Protein AF-A0A8S4DCR9-F1 (afdb_monomer_lite)

Sequence (111 aa):
MREVTTIDPKWLVEFAPAFFKFSDPTKLSKFKKNQRLEPLYNKYEEPNAWRISRVTTIDPKWLVEFAPAFFKFSDPTKLSKFKKNQRLEPLYNKYEEPNAWRISRVRRRRN

Structure (mmCIF, N/CA/C/O backbone):
data_AF-A0A8S4DCR9-F1
#
_entry.id   AF-A0A8S4DCR9-F1
#
loop_
_atom_site.group_PDB
_atom_site.id
_atom_site.type_symbol
_atom_site.label_atom_id
_atom_site.label_alt_id
_atom_site.label_comp_id
_atom_site.label_asym_id
_atom_site.label_entity_id
_atom_site.label_seq_id
_atom_site.pdbx_PDB_ins_code
_atom_site.Cartn_x
_atom_site.Cartn_y
_atom_site.Cartn_z
_atom_site.occupancy
_atom_site.B_iso_or_equiv
_atom_site.auth_seq_id
_atom_site.auth_comp_id
_atom_site.auth_asym_id
_atom_site.auth_atom_id
_atom_site.pdbx_PDB_model_num
ATOM 1 N N . MET A 1 1 ? -1.854 -21.298 -34.956 1.00 68.31 1 MET A N 1
ATOM 2 C CA . MET A 1 1 ? -0.435 -21.716 -34.982 1.00 68.31 1 MET A CA 1
ATOM 3 C C . MET A 1 1 ? -0.412 -23.206 -35.268 1.00 68.31 1 MET A C 1
ATOM 5 O O . MET A 1 1 ? -1.087 -23.921 -34.542 1.00 68.31 1 MET A O 1
ATOM 9 N N . ARG A 1 2 ? 0.228 -23.655 -36.353 1.00 80.75 2 ARG A N 1
ATOM 10 C CA . ARG A 1 2 ? 0.266 -25.084 -36.734 1.00 80.75 2 ARG A CA 1
ATOM 11 C C . ARG A 1 2 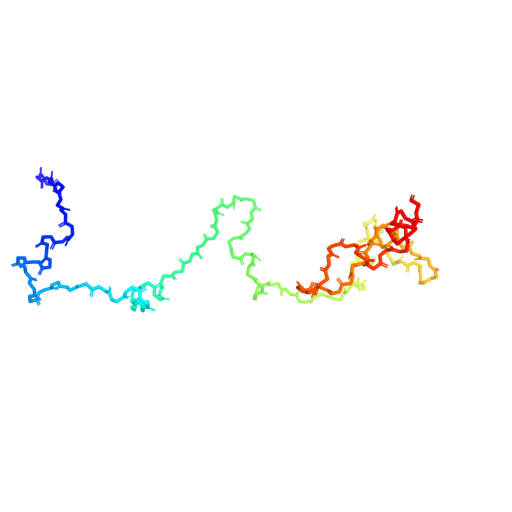? 1.647 -25.712 -36.532 1.00 80.75 2 ARG A C 1
ATOM 13 O O . ARG A 1 2 ? 1.718 -26.871 -36.160 1.00 80.75 2 ARG A O 1
ATOM 20 N N . GLU A 1 3 ? 2.711 -24.928 -36.666 1.00 86.81 3 GLU A N 1
ATOM 21 C CA . GLU A 1 3 ? 4.093 -25.341 -36.410 1.00 86.81 3 GLU A CA 1
ATOM 22 C C . GLU A 1 3 ? 4.698 -24.350 -35.413 1.00 86.81 3 GLU A C 1
ATOM 24 O O . GLU A 1 3 ? 4.784 -23.155 -35.698 1.00 86.81 3 GLU A O 1
ATOM 29 N N . VAL A 1 4 ? 5.017 -24.815 -34.204 1.00 90.62 4 VAL A N 1
ATOM 30 C CA . VAL A 1 4 ? 5.531 -23.978 -33.111 1.00 90.62 4 VAL A CA 1
ATOM 31 C C . VAL A 1 4 ? 6.847 -24.571 -32.637 1.00 90.62 4 VAL A C 1
ATOM 33 O O . VAL A 1 4 ? 6.885 -25.712 -32.185 1.00 90.62 4 VAL A O 1
ATOM 36 N N . THR A 1 5 ? 7.916 -23.788 -32.727 1.00 91.50 5 THR A N 1
ATOM 37 C CA . THR A 1 5 ? 9.245 -24.131 -32.217 1.00 91.50 5 THR A CA 1
ATOM 38 C C . THR A 1 5 ? 9.688 -23.083 -31.201 1.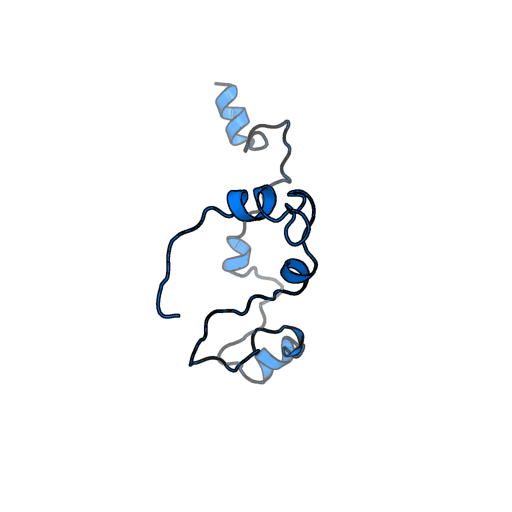00 91.50 5 THR A C 1
ATOM 40 O O . THR A 1 5 ? 9.317 -21.911 -31.280 1.00 91.50 5 THR A O 1
ATOM 43 N N . THR A 1 6 ? 10.456 -23.503 -30.198 1.00 92.12 6 THR A N 1
ATOM 44 C CA . THR A 1 6 ? 11.044 -22.587 -29.216 1.00 92.12 6 THR A CA 1
ATOM 45 C C . THR A 1 6 ? 12.211 -21.839 -29.849 1.00 92.12 6 THR A C 1
ATOM 47 O O . THR A 1 6 ? 13.104 -22.466 -30.415 1.00 92.12 6 THR A O 1
ATOM 50 N N . ILE A 1 7 ? 12.222 -20.515 -29.727 1.00 91.06 7 ILE A N 1
ATOM 51 C CA . ILE A 1 7 ? 13.278 -19.645 -30.254 1.00 91.06 7 ILE A CA 1
ATOM 52 C C . ILE A 1 7 ? 13.878 -18.857 -29.090 1.00 91.06 7 ILE A C 1
ATOM 54 O O . ILE A 1 7 ? 13.139 -18.364 -28.235 1.00 91.06 7 ILE A O 1
ATOM 58 N N . ASP A 1 8 ? 15.205 -18.717 -29.070 1.00 91.50 8 ASP A N 1
ATOM 59 C CA . ASP A 1 8 ? 15.883 -17.811 -28.142 1.00 91.50 8 ASP A CA 1
ATOM 60 C C . ASP A 1 8 ? 15.668 -16.350 -28.597 1.00 91.50 8 ASP A C 1
ATOM 62 O O . ASP A 1 8 ? 15.992 -16.014 -29.742 1.00 91.50 8 ASP A O 1
ATOM 66 N N . PRO A 1 9 ? 15.157 -15.450 -27.733 1.00 89.44 9 PRO A N 1
ATOM 67 C CA . PRO A 1 9 ? 15.000 -14.031 -28.052 1.00 89.44 9 PRO A CA 1
ATOM 68 C C . PRO A 1 9 ? 16.262 -13.356 -28.601 1.00 89.44 9 PRO A C 1
ATOM 70 O O . PRO A 1 9 ? 16.153 -12.400 -29.373 1.00 89.44 9 PRO A O 1
ATOM 73 N N . LYS A 1 10 ? 17.454 -13.839 -28.228 1.00 90.81 10 LYS A N 1
ATOM 74 C CA . LYS A 1 10 ? 18.726 -13.308 -28.727 1.00 90.81 10 LYS A CA 1
ATOM 75 C C . LYS A 1 10 ? 18.863 -13.464 -30.245 1.00 90.81 10 LYS A C 1
ATOM 77 O O . LYS A 1 10 ? 19.319 -12.529 -30.900 1.00 90.81 10 LYS A O 1
ATOM 82 N N . TRP A 1 11 ? 18.380 -14.571 -30.813 1.00 92.88 11 TRP A N 1
ATOM 83 C CA . TRP A 1 11 ? 18.452 -14.829 -32.255 1.00 92.88 11 TRP A CA 1
ATOM 84 C C . TRP A 1 11 ? 17.669 -13.793 -33.068 1.00 92.88 11 TRP A C 1
ATOM 86 O O . TRP A 1 11 ? 18.106 -13.390 -34.140 1.00 92.88 11 TRP A O 1
ATOM 96 N N . LEU A 1 12 ? 16.548 -13.284 -32.553 1.00 91.88 12 LEU A N 1
ATOM 97 C CA . LEU A 1 12 ? 15.756 -12.269 -33.259 1.00 91.88 12 LEU A CA 1
ATOM 98 C C . LEU A 1 12 ? 16.515 -10.947 -33.431 1.00 91.88 12 LEU A C 1
ATOM 100 O O . LEU A 1 12 ? 16.401 -10.302 -34.470 1.00 91.88 12 LEU A O 1
ATOM 104 N N . VAL A 1 13 ? 17.299 -10.549 -32.427 1.00 91.50 13 VAL A N 1
ATOM 105 C CA . VAL A 1 13 ? 18.103 -9.320 -32.492 1.00 91.50 13 VAL A CA 1
ATOM 106 C C . VAL A 1 13 ? 19.318 -9.506 -33.407 1.00 91.50 13 VAL A C 1
ATOM 108 O O . VAL A 1 13 ? 19.692 -8.570 -34.107 1.00 91.50 13 VAL A O 1
ATOM 111 N N . GLU A 1 14 ? 19.905 -10.707 -33.435 1.00 91.81 14 GLU A N 1
ATOM 112 C CA . GLU A 1 14 ? 21.069 -11.036 -34.271 1.00 91.81 14 GLU A CA 1
ATOM 113 C C . GLU A 1 14 ? 20.717 -11.176 -35.759 1.00 91.81 14 GLU A C 1
ATOM 115 O O . GLU A 1 14 ? 21.389 -10.588 -36.604 1.00 91.81 14 GLU A O 1
ATOM 120 N N . PHE A 1 15 ? 19.652 -11.913 -36.092 1.00 92.81 15 PHE A N 1
ATOM 121 C CA . PHE A 1 15 ? 19.268 -12.180 -37.484 1.00 92.81 15 PHE A CA 1
ATOM 122 C C . PHE A 1 15 ? 18.365 -11.097 -38.095 1.00 92.81 15 PHE A C 1
ATOM 124 O O . PHE A 1 15 ? 18.295 -10.985 -39.318 1.00 92.81 15 PHE A O 1
ATOM 131 N N . ALA A 1 16 ? 17.675 -10.289 -37.279 1.00 93.38 16 ALA A N 1
ATOM 132 C CA . ALA A 1 16 ? 16.754 -9.250 -37.750 1.00 93.38 16 ALA A CA 1
ATOM 133 C C . ALA A 1 16 ? 16.891 -7.910 -36.982 1.00 93.38 16 ALA A C 1
ATOM 135 O O . ALA A 1 16 ? 15.906 -7.395 -36.435 1.00 93.38 16 ALA A O 1
ATOM 136 N N . PRO A 1 17 ? 18.080 -7.274 -36.992 1.00 90.69 17 PRO A N 1
ATOM 137 C CA . PRO A 1 17 ? 18.346 -6.039 -36.242 1.00 90.69 17 PRO A CA 1
ATOM 138 C C . PRO A 1 17 ? 17.536 -4.823 -36.726 1.00 90.69 17 PRO A C 1
ATOM 140 O O . PRO A 1 17 ? 17.340 -3.870 -35.975 1.00 90.69 17 PRO A O 1
ATOM 143 N N . ALA A 1 18 ? 17.028 -4.844 -37.964 1.00 93.06 18 ALA A N 1
ATOM 144 C CA . ALA A 1 18 ? 16.135 -3.801 -38.476 1.00 93.06 18 ALA A CA 1
ATOM 145 C C . ALA A 1 18 ? 14.770 -3.777 -37.757 1.00 93.06 18 ALA A C 1
ATOM 147 O O . ALA A 1 18 ? 14.107 -2.741 -37.726 1.00 93.06 18 ALA A O 1
ATOM 148 N N . PHE A 1 19 ? 14.357 -4.906 -37.172 1.00 91.00 19 PHE A N 1
ATOM 149 C CA . PHE A 1 19 ? 13.042 -5.080 -36.552 1.00 91.00 19 PHE A CA 1
ATOM 150 C C . PHE A 1 19 ? 13.112 -5.186 -35.027 1.00 91.00 19 PHE A C 1
ATOM 152 O O . PHE A 1 19 ? 12.208 -4.707 -34.338 1.00 91.00 19 PHE A O 1
ATOM 159 N N . PHE A 1 20 ? 14.179 -5.780 -34.485 1.00 90.81 20 PHE A N 1
ATOM 160 C CA . PHE A 1 20 ? 14.310 -6.052 -33.055 1.00 90.81 20 PHE A CA 1
ATOM 161 C C . PHE A 1 20 ? 15.535 -5.378 -32.444 1.00 90.81 20 PHE A C 1
ATOM 163 O O . PHE A 1 20 ? 16.588 -5.253 -33.060 1.00 90.81 20 PHE A O 1
ATOM 170 N N . LYS A 1 21 ? 15.398 -4.966 -31.182 1.00 89.62 21 LYS A N 1
ATOM 171 C CA . LYS A 1 21 ? 16.483 -4.396 -30.379 1.00 89.62 21 LYS A CA 1
ATOM 172 C C . LYS A 1 21 ? 16.333 -4.785 -28.918 1.00 89.62 21 LYS A C 1
ATOM 174 O O . LYS A 1 21 ? 15.213 -4.922 -28.423 1.00 89.62 21 LYS A O 1
ATOM 179 N N . PHE A 1 22 ? 17.454 -4.880 -28.210 1.00 86.81 22 PHE A N 1
ATOM 180 C CA . PHE A 1 22 ? 17.428 -5.043 -26.762 1.00 86.81 22 PHE A CA 1
ATOM 181 C C . PHE A 1 22 ? 16.901 -3.780 -26.074 1.00 86.81 22 PHE A C 1
ATOM 183 O O . PHE A 1 22 ? 17.204 -2.650 -26.466 1.00 86.81 22 PHE A O 1
ATOM 190 N N . SER A 1 23 ? 16.096 -3.976 -25.031 1.00 83.31 23 SER A N 1
ATOM 191 C CA . SER A 1 23 ? 15.715 -2.894 -24.131 1.00 83.31 23 SER A CA 1
ATOM 192 C C . SER A 1 23 ? 16.835 -2.628 -23.131 1.00 83.31 23 SER A C 1
ATOM 194 O O . SER A 1 23 ? 17.382 -3.568 -22.560 1.00 83.31 23 SER A O 1
ATOM 196 N N . ASP A 1 24 ? 17.114 -1.356 -22.866 1.00 86.69 24 ASP A N 1
ATOM 197 C CA . ASP A 1 24 ? 17.986 -0.942 -21.767 1.00 86.69 24 ASP A CA 1
ATOM 198 C C . ASP A 1 24 ? 17.415 -1.453 -20.424 1.00 86.69 24 ASP A C 1
ATOM 200 O O . ASP A 1 24 ? 16.281 -1.099 -20.087 1.00 86.69 24 ASP A O 1
ATOM 204 N N . PRO A 1 25 ? 18.157 -2.270 -19.649 1.00 86.12 25 PRO A N 1
ATOM 205 C CA . PRO A 1 25 ? 17.659 -2.864 -18.406 1.00 86.12 25 PRO A CA 1
ATOM 206 C C . PRO A 1 25 ? 17.383 -1.825 -17.314 1.00 86.12 25 PRO A C 1
ATOM 208 O O . PRO A 1 25 ? 16.605 -2.084 -16.398 1.00 86.12 25 PRO A O 1
ATOM 211 N N . THR A 1 26 ? 17.982 -0.637 -17.415 1.00 91.25 26 THR A N 1
ATOM 212 C CA . THR A 1 26 ? 17.780 0.457 -16.456 1.00 91.25 26 THR A CA 1
ATOM 213 C C . THR A 1 26 ? 16.539 1.295 -16.771 1.00 91.25 26 THR A C 1
ATOM 215 O O . THR A 1 26 ? 16.098 2.089 -15.938 1.00 91.25 26 THR A O 1
ATOM 218 N N . LYS A 1 27 ? 15.935 1.120 -17.959 1.00 88.56 27 LYS A N 1
ATOM 219 C CA . LYS A 1 27 ? 14.806 1.930 -18.434 1.00 88.56 27 LYS A CA 1
ATOM 220 C C . LYS A 1 27 ? 13.565 1.084 -18.692 1.00 88.56 27 LYS A C 1
ATOM 222 O O . LYS A 1 27 ? 13.571 0.103 -19.427 1.00 88.56 27 LYS A O 1
ATOM 227 N N . LEU A 1 28 ? 12.433 1.537 -18.157 1.00 87.00 28 LEU A N 1
ATOM 228 C CA . LEU A 1 28 ? 11.143 0.896 -18.405 1.00 87.00 28 LEU A CA 1
ATOM 229 C C . LEU A 1 28 ? 10.604 1.258 -19.803 1.00 87.00 28 LEU A C 1
ATOM 231 O O . LEU A 1 28 ? 10.507 2.441 -20.147 1.00 87.00 28 LEU A O 1
ATOM 235 N N . SER A 1 29 ? 10.207 0.253 -20.591 1.00 88.94 29 SER A N 1
ATOM 236 C CA . SER A 1 29 ? 9.571 0.462 -21.900 1.00 88.94 29 SER A CA 1
ATOM 237 C C . SER A 1 29 ? 8.200 1.138 -21.765 1.00 88.94 29 SER A C 1
ATOM 239 O O . SER A 1 29 ? 7.536 1.018 -20.734 1.00 88.94 29 SER A O 1
ATOM 241 N N . LYS A 1 30 ? 7.736 1.828 -22.819 1.00 90.56 30 LYS A N 1
ATOM 242 C CA . LYS A 1 30 ? 6.398 2.456 -22.841 1.00 90.56 30 LYS A CA 1
ATOM 243 C C . LYS A 1 30 ? 5.285 1.441 -22.562 1.00 90.56 30 LYS A C 1
ATOM 245 O O . LYS A 1 30 ? 4.377 1.725 -21.794 1.00 90.56 30 LYS A O 1
ATOM 250 N N . PHE A 1 31 ? 5.400 0.245 -23.139 1.00 90.62 31 PHE A N 1
ATOM 251 C CA . PHE A 1 31 ? 4.454 -0.844 -22.919 1.00 90.62 31 PHE A CA 1
ATOM 252 C C . PHE A 1 31 ? 4.386 -1.239 -21.441 1.00 90.62 31 PHE A C 1
ATOM 254 O O . PHE A 1 31 ? 3.311 -1.218 -20.853 1.00 90.62 31 PHE A O 1
ATOM 261 N N . LYS A 1 32 ? 5.537 -1.503 -20.809 1.00 89.56 32 LYS A N 1
ATOM 262 C CA . LYS A 1 32 ? 5.593 -1.917 -19.401 1.00 89.56 32 LYS A CA 1
ATOM 263 C C . LYS A 1 32 ? 5.165 -0.801 -18.438 1.00 89.56 32 LYS A C 1
ATOM 265 O O . LYS A 1 32 ? 4.560 -1.100 -17.419 1.00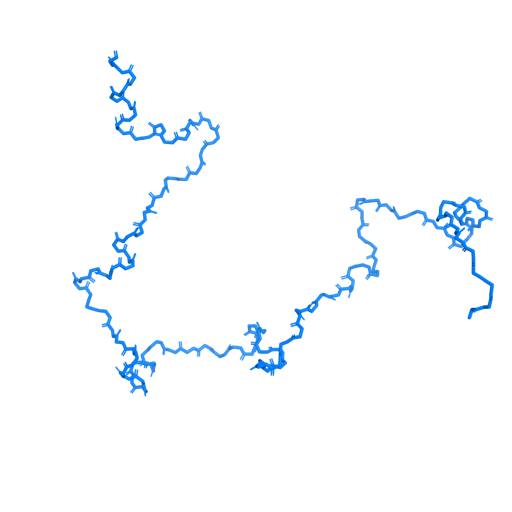 89.56 32 LYS A O 1
ATOM 270 N N . LYS A 1 33 ? 5.401 0.475 -18.780 1.00 90.94 33 LYS A N 1
ATOM 271 C CA . LYS A 1 33 ? 4.875 1.639 -18.031 1.00 90.94 33 LYS A CA 1
ATOM 272 C C . LYS A 1 33 ? 3.346 1.702 -18.013 1.00 90.94 33 LYS A C 1
ATOM 274 O O . LYS A 1 33 ? 2.779 2.156 -17.028 1.00 90.94 33 LYS A O 1
ATOM 279 N N . ASN A 1 34 ? 2.698 1.266 -19.089 1.00 94.69 34 ASN A N 1
ATOM 280 C CA . ASN A 1 34 ? 1.244 1.341 -19.230 1.00 94.69 34 ASN A CA 1
ATOM 281 C C . ASN A 1 34 ? 0.516 0.101 -18.692 1.00 94.69 34 ASN A C 1
ATOM 283 O O . ASN A 1 34 ? -0.710 0.112 -18.603 1.00 94.69 34 ASN A O 1
ATOM 287 N N . GLN A 1 35 ? 1.241 -0.961 -18.332 1.00 92.94 35 GLN A N 1
ATOM 288 C CA . GLN A 1 35 ? 0.638 -2.127 -17.699 1.00 92.94 35 GLN A CA 1
ATOM 289 C C . GLN A 1 35 ? 0.160 -1.783 -16.289 1.00 92.94 35 GLN A C 1
ATOM 291 O O . GLN A 1 35 ? 0.858 -1.131 -15.513 1.00 92.94 35 GLN A O 1
ATOM 296 N N . ARG A 1 36 ? -1.045 -2.243 -15.954 1.00 88.94 36 ARG A N 1
ATOM 297 C CA . ARG A 1 36 ? -1.649 -2.099 -14.629 1.00 88.94 36 ARG A CA 1
ATOM 298 C C . ARG A 1 36 ? -1.964 -3.485 -14.093 1.00 88.94 36 ARG A C 1
ATOM 300 O O . ARG A 1 36 ? -2.345 -4.366 -14.857 1.00 88.94 36 ARG A O 1
ATOM 307 N N . LEU A 1 37 ? -1.790 -3.658 -12.790 1.00 88.81 37 LEU A N 1
ATOM 308 C CA . LEU A 1 37 ? -2.170 -4.877 -12.091 1.00 88.81 37 LEU A CA 1
ATOM 309 C C . LEU A 1 37 ? -3.542 -4.682 -11.451 1.00 88.81 37 LEU A C 1
ATOM 311 O O . LEU A 1 37 ? -3.862 -3.587 -10.979 1.00 88.81 37 LEU A O 1
ATOM 315 N N . GLU A 1 38 ? -4.324 -5.754 -11.425 1.00 88.44 38 GLU A N 1
ATOM 316 C CA . GLU A 1 38 ? -5.600 -5.827 -10.724 1.00 88.44 38 GLU A CA 1
ATOM 317 C C . GLU A 1 38 ? -5.500 -6.863 -9.601 1.00 88.44 38 GLU A C 1
ATOM 319 O O . GLU A 1 38 ? -4.742 -7.832 -9.725 1.00 88.44 38 GLU A O 1
ATOM 324 N N . PRO A 1 39 ? -6.208 -6.656 -8.479 1.00 90.94 39 PRO A N 1
ATOM 325 C CA . PRO A 1 39 ? -6.266 -7.656 -7.426 1.00 90.94 39 PRO A CA 1
ATOM 326 C C . PRO A 1 39 ? -6.972 -8.922 -7.916 1.00 90.94 39 PRO A C 1
ATOM 328 O O . PRO A 1 39 ? -7.719 -8.912 -8.895 1.00 90.94 39 PRO A O 1
ATOM 331 N N . LEU A 1 40 ? -6.745 -10.020 -7.197 1.00 91.06 40 LEU A N 1
ATOM 332 C CA . LEU A 1 40 ? -7.425 -11.277 -7.473 1.00 91.06 40 LEU A CA 1
ATOM 333 C C . LEU A 1 40 ? -8.943 -11.108 -7.322 1.00 91.06 40 LEU A C 1
ATOM 335 O O . LEU A 1 40 ? -9.417 -10.423 -6.416 1.00 91.06 40 LEU A O 1
ATOM 339 N N . TYR A 1 41 ? -9.700 -11.757 -8.205 1.00 89.94 41 TYR A N 1
ATOM 340 C CA . TYR A 1 41 ? -11.156 -11.734 -8.154 1.00 89.94 41 TYR A CA 1
ATOM 341 C C . TYR A 1 41 ? -11.679 -12.348 -6.847 1.00 89.94 41 TYR A C 1
ATOM 343 O O . TYR A 1 41 ? -11.355 -13.488 -6.512 1.00 89.94 41 TYR A O 1
ATOM 351 N N . ASN A 1 42 ? -12.534 -11.600 -6.148 1.00 93.56 42 ASN A N 1
ATOM 352 C CA . ASN A 1 42 ? -13.274 -12.051 -4.976 1.00 93.56 42 ASN A CA 1
ATOM 353 C C . ASN A 1 42 ? -14.780 -11.937 -5.261 1.00 93.56 42 ASN A C 1
ATOM 355 O O . ASN A 1 42 ? -15.264 -10.863 -5.604 1.00 93.56 42 ASN A O 1
ATOM 359 N N . LYS A 1 43 ? -15.525 -13.040 -5.114 1.00 93.75 43 LYS A N 1
ATOM 360 C CA . LYS A 1 43 ? -16.976 -13.087 -5.374 1.00 93.75 43 LYS A CA 1
ATOM 361 C C . LYS A 1 43 ? -17.796 -12.280 -4.359 1.00 93.75 43 LYS A C 1
ATOM 363 O O . LYS A 1 43 ? -18.889 -11.837 -4.689 1.00 93.75 43 LYS A O 1
ATOM 368 N N . TYR A 1 44 ? -17.300 -12.138 -3.132 1.00 92.38 44 TYR A N 1
ATOM 369 C CA . TYR A 1 44 ? -18.039 -11.509 -2.032 1.00 92.38 44 TYR A CA 1
ATOM 370 C C . TYR A 1 44 ? -17.886 -9.990 -1.983 1.00 92.38 44 TYR A C 1
ATOM 372 O O . TYR A 1 44 ? -18.594 -9.330 -1.229 1.00 92.38 44 TYR A O 1
ATOM 380 N N . GLU A 1 45 ? -16.954 -9.437 -2.754 1.00 87.19 45 GLU A N 1
ATOM 381 C CA . GLU A 1 45 ? -16.663 -8.011 -2.761 1.00 87.19 45 GLU A CA 1
ATOM 382 C C . GLU A 1 45 ? -17.120 -7.381 -4.071 1.00 87.19 45 GLU A C 1
ATOM 384 O O . GLU A 1 45 ? -17.007 -7.964 -5.151 1.00 87.19 45 GLU A O 1
ATOM 389 N N . GLU A 1 46 ? -17.615 -6.151 -3.981 1.00 85.38 46 GLU A N 1
ATOM 390 C CA . GLU A 1 46 ? -17.982 -5.397 -5.168 1.00 85.38 46 GLU A CA 1
ATOM 391 C C . GLU A 1 46 ? -16.741 -5.021 -5.993 1.00 85.38 46 GLU A C 1
ATOM 393 O O . GLU A 1 46 ? -15.708 -4.604 -5.444 1.00 85.38 46 GLU A O 1
ATOM 398 N N . PRO A 1 47 ? -16.831 -5.083 -7.334 1.00 86.75 47 PRO A N 1
ATOM 399 C CA . PRO A 1 47 ? -15.746 -4.658 -8.199 1.00 86.75 47 PRO A CA 1
ATOM 400 C C . PRO A 1 47 ? -15.293 -3.232 -7.876 1.00 86.75 47 PRO A C 1
ATOM 402 O O . PRO A 1 47 ? -16.090 -2.293 -7.838 1.00 86.75 47 PRO A O 1
ATOM 405 N N . ASN A 1 48 ? -13.981 -3.049 -7.720 1.00 85.31 48 ASN A N 1
ATOM 406 C CA . ASN A 1 48 ? -13.342 -1.764 -7.421 1.00 85.31 48 ASN A CA 1
ATOM 407 C C . ASN A 1 48 ? -13.678 -1.141 -6.053 1.00 85.31 48 ASN A C 1
ATOM 409 O O . ASN A 1 48 ? -13.251 -0.009 -5.824 1.00 85.31 48 ASN A O 1
ATOM 413 N N . ALA A 1 49 ? -14.370 -1.832 -5.138 1.00 84.94 49 ALA A N 1
ATOM 414 C CA . ALA A 1 49 ? -14.640 -1.313 -3.788 1.00 84.94 49 ALA A CA 1
ATOM 415 C C . ALA A 1 49 ? -13.355 -1.006 -2.996 1.00 84.94 49 ALA A C 1
ATOM 417 O O . ALA A 1 49 ? -13.306 -0.067 -2.211 1.00 84.94 49 ALA A O 1
ATOM 418 N N . TRP A 1 50 ? -12.273 -1.732 -3.284 1.00 82.62 50 TRP A N 1
ATOM 419 C CA . TRP A 1 50 ? -10.941 -1.491 -2.725 1.00 82.62 50 TRP A CA 1
ATOM 420 C C . TRP A 1 50 ? -10.321 -0.143 -3.134 1.00 82.62 50 TRP A C 1
ATOM 422 O O . TRP A 1 50 ? -9.325 0.287 -2.548 1.00 82.62 50 TRP A O 1
ATOM 432 N N . ARG A 1 51 ? -10.854 0.537 -4.159 1.00 86.50 51 ARG A N 1
ATOM 433 C CA . ARG A 1 51 ? -10.322 1.831 -4.591 1.00 86.50 51 ARG A CA 1
ATOM 434 C C . ARG A 1 51 ? -10.696 2.894 -3.570 1.00 86.50 51 ARG A C 1
ATOM 436 O O . ARG A 1 51 ? -11.870 3.190 -3.393 1.00 86.50 51 ARG A O 1
ATOM 443 N N . ILE A 1 52 ? -9.692 3.568 -3.012 1.00 83.56 52 ILE A N 1
ATOM 444 C CA . ILE A 1 52 ? -9.883 4.693 -2.078 1.00 83.56 52 ILE A CA 1
ATOM 445 C C . ILE A 1 52 ? -10.791 5.779 -2.682 1.00 83.56 52 ILE A C 1
ATOM 447 O O . ILE A 1 52 ? -11.575 6.384 -1.966 1.00 83.56 52 ILE A O 1
ATOM 451 N N . SER A 1 53 ? -10.778 5.966 -4.009 1.00 84.75 53 SER A N 1
ATOM 452 C CA . SER A 1 53 ? -11.681 6.893 -4.710 1.00 84.75 53 SER A CA 1
ATOM 453 C C . SER A 1 53 ? -13.173 6.569 -4.561 1.00 84.75 53 SER A C 1
ATOM 455 O O . SER A 1 53 ? -14.006 7.399 -4.903 1.00 84.75 53 SER A O 1
ATOM 457 N N . ARG A 1 54 ? -13.519 5.350 -4.136 1.00 79.62 54 ARG A N 1
ATOM 458 C CA . ARG A 1 54 ? -14.890 4.911 -3.848 1.00 79.62 54 ARG A CA 1
ATOM 459 C C . ARG A 1 54 ? -15.203 4.886 -2.351 1.00 79.62 54 ARG A C 1
ATOM 461 O O . ARG A 1 54 ? -16.350 4.657 -1.990 1.00 79.62 54 ARG A O 1
ATOM 468 N N . VAL A 1 55 ? -14.213 5.122 -1.489 1.00 82.31 55 VAL A N 1
ATOM 469 C CA . VAL A 1 55 ? -14.401 5.159 -0.038 1.00 82.31 55 VAL A CA 1
ATOM 470 C C . VAL A 1 55 ? -14.818 6.573 0.361 1.00 82.31 55 VAL A C 1
ATOM 472 O O . VAL A 1 55 ? -14.065 7.528 0.185 1.00 82.31 55 VAL A O 1
ATOM 475 N N . THR A 1 56 ? -16.025 6.717 0.904 1.00 81.62 56 THR A N 1
ATOM 476 C CA . THR A 1 56 ? -16.503 7.981 1.477 1.00 81.62 56 THR A CA 1
ATOM 477 C C . THR A 1 56 ? -15.858 8.224 2.836 1.00 81.62 56 THR A C 1
ATOM 479 O O . THR A 1 56 ? -15.805 7.322 3.673 1.00 81.62 56 THR A O 1
ATOM 482 N N . THR A 1 57 ? -15.405 9.451 3.091 1.00 82.62 57 THR A N 1
ATOM 483 C CA . THR A 1 57 ? -14.974 9.859 4.432 1.00 82.62 57 THR A CA 1
ATOM 484 C C . THR A 1 57 ? -16.171 9.850 5.376 1.00 82.62 57 THR A C 1
ATOM 486 O O . THR A 1 57 ? -17.203 10.439 5.058 1.00 82.62 57 THR A O 1
ATOM 489 N N . ILE A 1 58 ? -16.029 9.208 6.531 1.00 84.81 58 ILE A N 1
ATOM 490 C CA . ILE A 1 58 ? -17.066 9.139 7.565 1.00 84.81 58 ILE A CA 1
ATOM 491 C C . ILE A 1 58 ? -16.589 9.839 8.837 1.00 84.81 58 ILE A C 1
ATOM 493 O O . ILE A 1 58 ? -15.407 9.763 9.179 1.00 84.81 58 ILE A O 1
ATOM 497 N N . ASP A 1 59 ? -17.507 10.495 9.548 1.00 86.25 59 ASP A N 1
ATOM 498 C CA . ASP A 1 59 ? -17.249 10.975 10.907 1.00 86.25 59 ASP A CA 1
ATOM 499 C C . ASP A 1 59 ? -17.375 9.789 11.887 1.00 86.25 59 ASP A C 1
ATOM 501 O O . ASP A 1 59 ? -18.411 9.113 11.896 1.00 86.25 59 ASP A O 1
ATOM 505 N N . PRO A 1 60 ? -16.363 9.512 12.734 1.00 86.38 60 PRO A N 1
ATOM 506 C CA . PRO A 1 60 ? -16.442 8.474 13.760 1.00 86.38 60 PRO A CA 1
ATOM 507 C C . PRO A 1 60 ? -17.676 8.566 14.666 1.00 86.38 60 PRO A C 1
ATOM 509 O O . PRO A 1 60 ? -18.128 7.538 15.176 1.00 86.38 60 PRO A O 1
ATOM 512 N N . LYS A 1 61 ? -18.239 9.767 14.867 1.00 89.12 61 LYS A N 1
ATOM 513 C CA . LYS A 1 61 ? -19.447 9.958 15.680 1.00 89.12 61 LYS A CA 1
ATOM 514 C C . LYS A 1 61 ? -20.650 9.199 15.123 1.00 89.12 61 LYS A C 1
ATOM 516 O O . LYS A 1 61 ? -21.393 8.599 15.898 1.00 89.12 61 LYS A O 1
ATOM 521 N N . TRP A 1 62 ? -20.788 9.139 13.799 1.00 91.62 62 TRP A N 1
ATOM 522 C CA . TRP A 1 62 ? -21.903 8.450 13.149 1.00 91.62 62 TRP A CA 1
ATOM 523 C C . TRP A 1 62 ? -21.903 6.950 13.448 1.00 91.62 62 TRP A C 1
ATOM 525 O O . TRP A 1 62 ? -22.961 6.368 13.658 1.00 91.62 62 TRP A O 1
ATOM 535 N N . LEU A 1 63 ? -20.733 6.314 13.553 1.00 91.06 63 LEU A N 1
ATOM 536 C CA . LEU A 1 63 ? -20.653 4.883 13.871 1.00 91.06 63 LEU A CA 1
ATOM 537 C C . LEU A 1 63 ? -21.221 4.559 15.258 1.00 91.06 63 LEU A C 1
ATOM 539 O O . LEU A 1 63 ? -21.876 3.533 15.431 1.00 91.06 63 LEU A O 1
ATOM 543 N N . VAL A 1 64 ? -20.990 5.434 16.239 1.00 90.31 64 VAL A N 1
ATOM 544 C CA . VAL A 1 64 ? -21.499 5.252 17.607 1.00 90.31 64 VAL A CA 1
ATOM 545 C C . VAL A 1 64 ? -23.002 5.540 17.680 1.00 90.31 64 VAL A C 1
ATOM 547 O O . VAL A 1 64 ? -23.712 4.846 18.401 1.00 90.31 64 VAL A O 1
ATOM 550 N N . GLU A 1 65 ? -23.492 6.524 16.918 1.00 90.12 65 GLU A N 1
ATOM 551 C CA . GLU A 1 65 ? -24.917 6.882 16.861 1.00 90.12 65 GLU A CA 1
ATOM 552 C C . GLU A 1 65 ? -25.765 5.815 16.147 1.00 90.12 65 GLU A C 1
ATOM 554 O O . GLU A 1 65 ? -26.808 5.417 16.661 1.00 90.12 65 GLU A O 1
ATOM 559 N N . PHE A 1 66 ? -25.314 5.314 14.991 1.00 91.88 66 PHE A N 1
ATOM 560 C CA . PHE A 1 66 ? -26.066 4.333 14.199 1.00 91.88 66 PHE A CA 1
ATOM 561 C C . PHE A 1 66 ? -25.921 2.891 14.703 1.00 91.88 66 PHE A C 1
ATOM 563 O O . PHE A 1 66 ? -26.837 2.088 14.527 1.00 91.88 66 PHE A O 1
ATOM 570 N N . ALA A 1 67 ? -24.782 2.535 15.307 1.00 92.69 67 ALA A N 1
ATOM 571 C CA . ALA A 1 67 ? -24.478 1.160 15.712 1.00 92.69 67 ALA A CA 1
ATOM 572 C C . ALA A 1 67 ? -23.893 1.060 17.141 1.00 92.69 67 ALA A C 1
ATOM 574 O O . ALA A 1 67 ? -22.793 0.522 17.329 1.00 92.69 67 ALA A O 1
ATOM 575 N N . PRO A 1 68 ? -24.641 1.486 18.180 1.00 90.62 68 PRO A N 1
ATOM 576 C CA . PRO A 1 68 ? -24.167 1.486 19.570 1.00 90.62 68 PRO A CA 1
ATOM 577 C C . PRO A 1 68 ? -23.915 0.082 20.145 1.00 90.62 68 PRO A C 1
ATOM 579 O O . PRO A 1 68 ? -23.174 -0.070 21.114 1.00 90.62 68 PRO A O 1
ATOM 582 N N . ALA A 1 69 ? -24.503 -0.964 19.551 1.00 92.81 69 ALA A N 1
ATOM 583 C CA . ALA A 1 69 ? -24.235 -2.353 19.930 1.00 92.81 69 ALA A CA 1
ATOM 584 C C . ALA A 1 69 ? -22.797 -2.796 19.597 1.00 92.81 69 ALA A C 1
ATOM 586 O O . ALA A 1 69 ? -22.254 -3.680 20.258 1.00 92.81 69 ALA A O 1
ATOM 587 N N . PHE A 1 70 ? -22.178 -2.179 18.585 1.00 90.25 70 PHE A N 1
ATOM 588 C CA . PHE A 1 70 ? -20.852 -2.547 18.088 1.00 90.25 70 PHE A CA 1
ATOM 589 C C . PHE A 1 70 ? -19.777 -1.532 18.482 1.00 90.25 70 PHE A C 1
ATOM 591 O O . PHE A 1 70 ? -18.655 -1.921 18.815 1.00 90.25 70 PHE A O 1
ATOM 598 N N . PHE A 1 71 ? -20.107 -0.238 18.466 1.00 90.12 71 PHE A N 1
ATOM 599 C CA . PHE A 1 71 ? -19.150 0.840 18.695 1.00 90.12 71 PHE A CA 1
ATOM 600 C C . PHE A 1 71 ? -19.486 1.646 19.945 1.00 90.12 71 PHE A C 1
ATOM 602 O O . PHE A 1 71 ? -20.640 1.931 20.246 1.00 90.12 71 PHE A O 1
ATOM 609 N N . LYS A 1 72 ? -18.439 2.062 20.660 1.00 88.75 72 LYS A N 1
ATOM 610 C CA . LYS A 1 72 ? -18.537 2.982 21.794 1.00 88.75 72 LYS A CA 1
ATOM 611 C C . LYS A 1 72 ? -17.339 3.915 21.825 1.00 88.75 72 LYS A C 1
ATOM 613 O O . LYS A 1 72 ? -16.225 3.507 21.487 1.00 88.75 72 LYS A O 1
ATOM 618 N N . PHE A 1 73 ? -17.550 5.137 22.300 1.00 87.00 73 PHE A N 1
ATOM 619 C CA . PHE A 1 73 ? -16.439 6.032 22.592 1.00 87.00 73 PHE A CA 1
ATOM 620 C C . PHE A 1 73 ? -15.585 5.482 23.737 1.00 87.00 73 PHE A C 1
ATOM 622 O O . PHE A 1 73 ? -16.090 4.923 24.715 1.00 87.00 73 PHE A O 1
ATOM 629 N N . SER A 1 74 ? -14.266 5.621 23.606 1.00 82.62 74 SER A N 1
ATOM 630 C CA . SER A 1 74 ? -13.346 5.329 24.699 1.00 82.62 74 SER A CA 1
ATOM 631 C C . SER A 1 74 ? -13.417 6.432 25.750 1.00 82.62 74 SER A C 1
ATOM 633 O O . SER A 1 74 ? -13.406 7.609 25.401 1.00 82.62 74 SER A O 1
ATOM 635 N N . ASP A 1 75 ? -13.415 6.048 27.024 1.00 85.88 75 ASP A N 1
ATOM 636 C CA . ASP A 1 75 ? -13.232 6.979 28.139 1.00 85.88 75 ASP A CA 1
ATOM 637 C C . ASP A 1 75 ? -11.876 7.703 27.979 1.00 85.88 75 ASP A C 1
ATOM 639 O O . ASP A 1 75 ? -10.845 7.026 27.915 1.00 85.88 75 ASP A O 1
ATOM 643 N N . PRO A 1 76 ? -11.840 9.048 27.897 1.00 86.25 76 PRO A N 1
ATOM 644 C CA . PRO A 1 76 ? -10.605 9.798 27.665 1.00 86.25 76 PRO A CA 1
ATOM 645 C C . PRO A 1 76 ? -9.594 9.645 28.808 1.00 86.25 76 PRO A C 1
ATOM 647 O O . PRO A 1 76 ? -8.399 9.850 28.605 1.00 86.25 76 PRO A O 1
ATOM 650 N N . THR A 1 77 ? -10.049 9.252 29.999 1.00 90.88 77 THR A N 1
ATOM 651 C CA . THR A 1 77 ? -9.187 9.061 31.172 1.00 90.88 77 THR A CA 1
ATOM 652 C C . THR A 1 77 ? -8.547 7.673 31.227 1.00 90.88 77 THR A C 1
ATOM 654 O O . THR A 1 77 ? -7.612 7.454 31.998 1.00 90.88 77 THR A O 1
ATOM 657 N N . LYS A 1 78 ? -9.011 6.717 30.405 1.00 87.88 78 LYS A N 1
ATOM 658 C CA . LYS A 1 78 ? -8.569 5.315 30.449 1.00 87.88 78 LYS A CA 1
ATOM 659 C C . LYS A 1 78 ? -7.978 4.867 29.118 1.00 87.88 78 LYS A C 1
ATOM 661 O O . LYS A 1 78 ? -8.573 5.016 28.055 1.00 87.88 78 LYS A O 1
ATOM 666 N N . LEU A 1 79 ? -6.820 4.209 29.173 1.00 85.38 79 LEU A N 1
ATOM 667 C CA . LEU A 1 79 ? -6.247 3.565 27.992 1.00 85.38 79 LEU A CA 1
ATOM 668 C C . LEU A 1 79 ? -7.022 2.297 27.607 1.00 85.38 79 LEU A C 1
ATOM 670 O O . LEU A 1 79 ? -7.350 1.464 28.454 1.00 85.38 79 LEU A O 1
ATOM 674 N N . SER A 1 80 ? -7.222 2.094 26.302 1.00 87.56 80 SER A N 1
ATOM 675 C CA . SER A 1 80 ? -7.709 0.817 25.775 1.00 87.56 80 SER A CA 1
ATOM 676 C C . SER A 1 80 ? -6.668 -0.294 25.965 1.00 87.56 80 SER A C 1
ATOM 678 O O . SER A 1 80 ? -5.461 -0.040 25.991 1.00 87.56 80 SER A O 1
ATOM 680 N N . LYS A 1 81 ? -7.121 -1.555 26.044 1.00 88.81 81 LYS A N 1
ATOM 681 C CA . LYS A 1 81 ? -6.229 -2.728 26.139 1.00 88.81 81 LYS A CA 1
ATOM 682 C C . LYS A 1 81 ? -5.222 -2.772 24.984 1.00 88.81 81 LYS A C 1
ATOM 684 O O . LYS A 1 81 ? -4.046 -3.036 25.204 1.00 88.81 81 LYS A O 1
ATOM 689 N N . PHE A 1 82 ? -5.681 -2.455 23.772 1.00 89.12 82 PHE A N 1
ATOM 690 C CA . PHE A 1 82 ? -4.837 -2.399 22.580 1.00 89.12 82 PHE A CA 1
ATOM 691 C C . PHE A 1 82 ? -3.735 -1.347 22.720 1.00 89.12 82 PHE A C 1
ATOM 693 O O . PHE A 1 82 ? -2.561 -1.669 22.569 1.00 89.12 82 PHE A O 1
ATOM 700 N N . LYS A 1 83 ? -4.093 -0.111 23.093 1.00 88.44 83 LYS A N 1
ATOM 701 C CA . LYS A 1 83 ? -3.123 0.978 23.256 1.00 88.44 83 LYS A CA 1
ATOM 702 C C . LYS A 1 83 ? -2.147 0.707 24.405 1.00 88.44 83 LYS A C 1
ATOM 704 O O . LYS A 1 83 ? -0.978 1.043 24.287 1.00 88.44 83 LYS A O 1
ATOM 709 N N . LYS A 1 84 ? -2.596 0.050 25.483 1.00 90.25 84 LYS A N 1
ATOM 710 C CA . LYS A 1 84 ? -1.743 -0.346 26.619 1.00 90.25 84 LYS A CA 1
ATOM 711 C C . LYS A 1 84 ? -0.668 -1.365 26.223 1.00 90.25 84 LYS A C 1
ATOM 713 O O . LYS A 1 84 ? 0.413 -1.357 26.801 1.00 90.25 84 LYS A O 1
ATOM 718 N N . ASN A 1 85 ? -0.963 -2.230 25.255 1.00 93.38 85 ASN A N 1
ATOM 719 C CA . ASN A 1 85 ? -0.037 -3.261 24.787 1.00 93.38 85 ASN A CA 1
ATOM 720 C C . ASN A 1 85 ? 0.933 -2.766 23.704 1.00 93.38 85 ASN A C 1
ATOM 722 O O . ASN A 1 85 ? 1.898 -3.465 23.395 1.00 93.38 85 ASN A O 1
ATOM 726 N N . GLN A 1 86 ? 0.699 -1.589 23.119 1.00 91.44 86 GLN A N 1
ATOM 727 C CA . GLN A 1 86 ? 1.620 -1.017 22.142 1.00 91.44 86 GLN A CA 1
ATOM 728 C C . GLN A 1 86 ? 2.933 -0.613 22.812 1.00 91.44 86 GLN A C 1
ATOM 730 O O . GLN A 1 86 ? 2.959 -0.077 23.920 1.00 91.44 86 GLN A O 1
ATOM 735 N N . ARG A 1 87 ? 4.039 -0.872 22.117 1.00 89.12 87 ARG A N 1
ATOM 736 C CA . ARG A 1 87 ? 5.389 -0.524 22.557 1.00 89.12 87 ARG A CA 1
ATOM 737 C C . ARG A 1 87 ? 6.001 0.386 21.510 1.00 89.12 87 ARG A C 1
ATOM 739 O O . ARG A 1 87 ? 5.904 0.101 20.322 1.00 89.12 87 ARG A O 1
ATOM 746 N N . LEU A 1 88 ? 6.618 1.467 21.964 1.00 88.69 88 LEU A N 1
ATOM 747 C CA . LEU A 1 88 ? 7.414 2.329 21.105 1.00 88.69 88 LEU A CA 1
ATOM 748 C C . LEU A 1 88 ? 8.852 1.821 21.098 1.00 88.69 88 LEU A C 1
ATOM 750 O O . LEU A 1 88 ? 9.386 1.423 22.137 1.00 88.69 8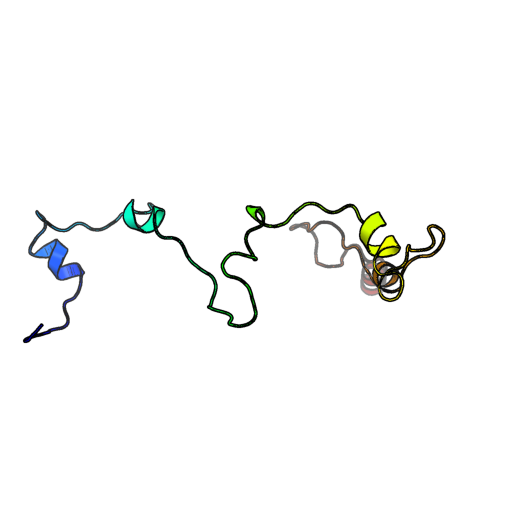8 LEU A O 1
ATOM 754 N N . GLU A 1 89 ? 9.460 1.849 19.922 1.00 87.12 89 GLU A N 1
ATOM 755 C CA . GLU A 1 89 ? 10.883 1.607 19.736 1.00 87.12 89 GLU A CA 1
ATOM 756 C C . GLU A 1 89 ? 11.535 2.904 19.250 1.00 87.12 89 GLU A C 1
ATOM 758 O O . GLU A 1 89 ? 10.895 3.680 18.533 1.00 87.12 89 GLU A O 1
ATOM 763 N N . PRO A 1 90 ? 12.777 3.189 19.669 1.00 89.62 90 PRO A N 1
ATOM 764 C CA . PRO A 1 90 ? 13.496 4.342 19.157 1.00 89.62 90 PRO A CA 1
ATOM 765 C C . PRO A 1 90 ? 13.742 4.200 17.655 1.00 89.62 90 PRO A C 1
ATOM 767 O O . PRO A 1 90 ? 13.763 3.095 17.107 1.00 89.62 90 PRO A O 1
ATOM 770 N N . LEU A 1 91 ? 13.954 5.340 16.997 1.00 89.19 91 LEU A N 1
ATOM 771 C CA . LEU A 1 91 ? 14.291 5.367 15.582 1.00 89.19 91 LEU A CA 1
ATOM 772 C C . LEU A 1 91 ? 15.557 4.540 15.322 1.00 89.19 91 LEU A C 1
ATOM 774 O O . LEU A 1 91 ? 16.512 4.581 16.100 1.00 89.19 91 LEU A O 1
ATOM 778 N N . TYR A 1 92 ? 15.560 3.794 14.219 1.00 88.12 92 TYR A N 1
ATOM 779 C CA . TYR A 1 92 ? 16.700 2.975 13.834 1.00 88.12 92 TYR A CA 1
ATOM 780 C C . TYR A 1 92 ? 17.951 3.835 13.608 1.00 88.12 92 TYR A C 1
ATOM 782 O O . TYR A 1 92 ? 17.933 4.781 12.820 1.00 88.12 92 TYR A O 1
ATOM 790 N N . ASN A 1 93 ? 19.050 3.461 14.263 1.00 91.06 93 ASN A N 1
ATOM 791 C CA . ASN A 1 93 ? 20.367 4.051 14.067 1.00 91.06 93 ASN A CA 1
ATOM 792 C C . ASN A 1 93 ? 21.344 2.958 13.614 1.00 91.06 93 ASN A C 1
ATOM 794 O O . ASN A 1 93 ? 21.568 1.989 14.334 1.00 91.06 93 ASN A O 1
ATOM 798 N N . LYS A 1 94 ? 21.955 3.125 12.434 1.00 90.75 94 LYS A N 1
ATOM 799 C CA . LYS A 1 94 ? 22.902 2.148 11.865 1.00 90.75 94 LYS A CA 1
ATOM 800 C C . LYS A 1 94 ? 24.197 1.992 12.669 1.00 90.75 94 LYS A C 1
ATOM 802 O O . LYS A 1 94 ? 24.893 0.999 12.489 1.00 90.75 94 LYS A O 1
ATOM 807 N N . TYR A 1 95 ? 24.553 2.989 13.480 1.00 88.81 95 TYR A N 1
ATOM 808 C CA . TYR A 1 95 ? 25.806 3.015 14.241 1.00 88.81 95 TYR A CA 1
ATOM 809 C C . TYR A 1 95 ? 25.664 2.420 15.644 1.00 88.81 95 TYR A C 1
ATOM 811 O O . TYR A 1 95 ? 26.662 2.241 16.337 1.00 88.81 95 TYR A O 1
ATOM 819 N N . GLU A 1 96 ? 24.440 2.108 16.067 1.00 83.12 96 GLU A N 1
ATOM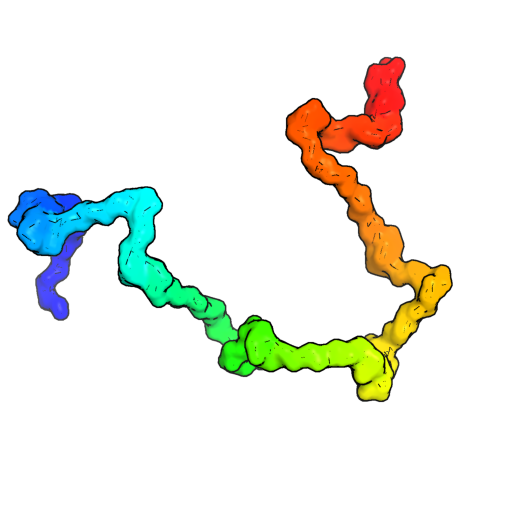 820 C CA . GLU A 1 96 ? 24.160 1.537 17.378 1.00 83.12 96 GLU A CA 1
ATOM 821 C C . GLU A 1 96 ? 23.644 0.109 17.252 1.00 83.12 96 GLU A C 1
ATOM 823 O O . GLU A 1 96 ? 22.865 -0.237 16.365 1.00 83.12 96 GLU A O 1
ATOM 828 N N . GLU A 1 97 ? 24.058 -0.744 18.183 1.00 81.81 97 GLU A N 1
ATOM 829 C CA . GLU A 1 97 ? 23.555 -2.107 18.219 1.00 81.81 97 GLU A CA 1
ATOM 830 C C . GLU A 1 97 ? 22.078 -2.156 18.655 1.00 81.81 97 GLU A C 1
ATOM 832 O O . GLU A 1 97 ? 21.662 -1.414 19.557 1.00 81.81 97 GLU A O 1
ATOM 837 N N . PRO A 1 98 ? 21.288 -3.114 18.133 1.00 83.25 98 PRO A N 1
ATOM 838 C CA . PRO A 1 98 ? 19.895 -3.292 18.530 1.00 83.25 98 PRO A CA 1
ATOM 839 C C . PRO A 1 98 ? 19.733 -3.386 20.051 1.00 83.25 98 PRO A C 1
ATOM 841 O O . PRO A 1 98 ? 20.424 -4.152 20.721 1.00 83.25 98 PRO A O 1
ATOM 844 N N . ASN A 1 99 ? 18.795 -2.635 20.628 1.00 84.81 99 ASN A N 1
ATOM 845 C CA . ASN A 1 99 ? 18.532 -2.617 22.075 1.00 84.81 99 ASN A CA 1
ATOM 846 C C . ASN A 1 99 ? 19.699 -2.138 22.968 1.00 84.81 99 ASN A C 1
ATOM 848 O O . ASN A 1 99 ? 19.629 -2.341 24.182 1.00 84.81 99 ASN A O 1
ATOM 852 N N . ALA A 1 100 ? 20.759 -1.520 22.424 1.00 84.50 100 ALA A N 1
ATOM 853 C CA . ALA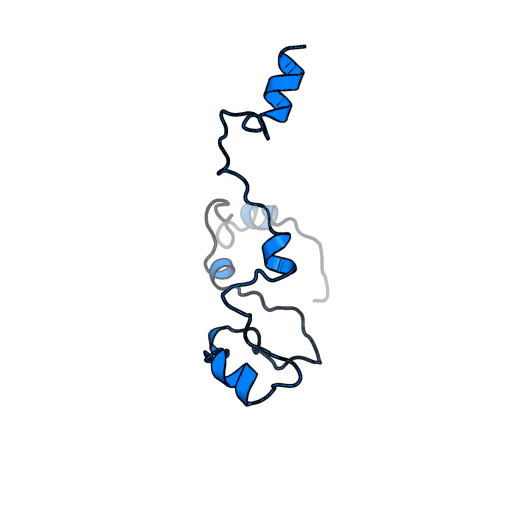 A 1 100 ? 21.844 -0.932 23.226 1.00 84.50 100 ALA A CA 1
ATOM 854 C C . ALA A 1 100 ? 21.336 0.140 24.204 1.00 84.50 100 ALA A C 1
ATOM 856 O O . ALA A 1 100 ? 21.796 0.213 25.340 1.00 84.50 100 ALA A O 1
ATOM 857 N N . TRP A 1 101 ? 20.303 0.878 23.797 1.00 84.69 101 TRP A N 1
ATOM 858 C CA . TRP A 1 101 ? 19.602 1.870 24.612 1.00 84.69 101 TRP A CA 1
ATOM 859 C C . TRP A 1 101 ? 18.923 1.297 25.872 1.00 84.69 101 TRP A C 1
ATOM 861 O O . TRP A 1 101 ? 18.557 2.045 26.779 1.00 84.69 101 TRP A O 1
ATOM 871 N N . ARG A 1 102 ? 18.724 -0.027 25.973 1.00 87.44 102 ARG A N 1
ATOM 872 C CA . ARG A 1 102 ? 18.078 -0.629 27.147 1.00 87.44 102 ARG A CA 1
ATOM 873 C C . ARG A 1 102 ? 19.044 -0.654 28.331 1.00 87.44 102 ARG A C 1
ATOM 875 O O . ARG A 1 102 ? 20.042 -1.371 28.309 1.00 87.44 102 ARG A O 1
ATOM 882 N N . ILE A 1 103 ? 18.667 -0.008 29.435 1.00 84.88 103 ILE A N 1
ATOM 883 C CA . ILE A 1 103 ? 19.419 -0.026 30.709 1.00 84.88 103 ILE A CA 1
ATOM 884 C C . ILE A 1 103 ? 19.725 -1.463 31.173 1.00 84.88 103 ILE A C 1
ATOM 886 O O . ILE A 1 103 ? 20.811 -1.749 31.675 1.00 84.88 103 ILE A O 1
ATOM 890 N N . SER A 1 104 ? 18.797 -2.401 30.955 1.00 85.81 104 SER A N 1
ATOM 891 C CA . SER A 1 104 ? 18.996 -3.821 31.274 1.00 85.81 104 SER A CA 1
ATOM 892 C C . SER A 1 104 ? 20.189 -4.444 30.542 1.00 85.81 104 SER A C 1
ATOM 894 O O . SER A 1 104 ? 20.819 -5.358 31.064 1.00 85.81 104 SER A O 1
ATOM 896 N N . ARG A 1 105 ? 20.497 -3.969 29.330 1.00 82.19 105 ARG A N 1
ATOM 897 C CA . ARG A 1 105 ? 21.624 -4.443 28.522 1.00 82.19 105 ARG A CA 1
ATOM 898 C C . ARG A 1 105 ? 22.944 -3.873 29.037 1.00 82.19 105 ARG A C 1
ATOM 900 O O . ARG A 1 105 ? 23.908 -4.620 29.152 1.00 82.19 105 ARG A O 1
ATOM 907 N N . VAL A 1 106 ? 22.953 -2.600 29.434 1.00 79.75 106 VAL A N 1
ATOM 908 C CA . VAL A 1 106 ? 24.114 -1.950 30.066 1.00 79.75 106 VAL A CA 1
ATOM 909 C C . VAL A 1 106 ? 24.498 -2.659 31.368 1.00 79.75 106 VAL A C 1
ATOM 911 O O . VAL A 1 106 ? 25.669 -2.959 31.575 1.00 79.75 106 VAL A O 1
ATOM 914 N N . ARG A 1 107 ? 23.516 -3.011 32.212 1.00 78.69 107 ARG A N 1
ATOM 915 C CA . ARG A 1 107 ? 23.771 -3.735 33.472 1.00 78.69 107 ARG A CA 1
ATOM 916 C C . ARG A 1 107 ? 24.413 -5.112 33.264 1.00 78.69 107 ARG A C 1
ATOM 918 O O . ARG A 1 107 ? 25.284 -5.472 34.039 1.00 78.69 107 ARG A O 1
ATOM 925 N N . ARG A 1 108 ? 24.040 -5.852 32.211 1.00 73.81 108 ARG A N 1
ATOM 926 C CA . ARG A 1 108 ? 24.656 -7.158 31.895 1.00 73.81 108 ARG A CA 1
ATOM 927 C C . ARG A 1 108 ? 26.097 -7.071 31.400 1.00 73.81 108 ARG A C 1
ATOM 929 O O . ARG A 1 108 ? 26.792 -8.062 31.501 1.00 73.81 108 ARG A O 1
ATOM 936 N N . ARG A 1 109 ? 26.524 -5.943 30.825 1.00 69.00 109 ARG A N 1
ATOM 937 C CA . ARG A 1 109 ? 27.912 -5.769 30.356 1.00 69.00 109 ARG A CA 1
ATOM 938 C C . ARG A 1 109 ? 28.894 -5.451 31.484 1.00 69.00 109 ARG A C 1
ATOM 940 O O . ARG A 1 109 ? 30.094 -5.507 31.259 1.00 69.00 109 ARG A O 1
ATOM 947 N N . ARG A 1 110 ? 28.390 -5.011 32.640 1.00 62.50 110 ARG A N 1
ATOM 948 C CA . ARG A 1 110 ? 29.203 -4.524 33.763 1.00 62.50 110 ARG A CA 1
ATOM 949 C C . ARG A 1 110 ? 29.523 -5.614 34.796 1.00 62.50 110 ARG A C 1
ATOM 951 O O . ARG A 1 110 ? 30.401 -5.388 35.621 1.00 62.50 110 ARG A O 1
ATOM 958 N N . ASN A 1 111 ? 28.821 -6.743 34.734 1.00 53.28 111 ASN A N 1
ATOM 959 C CA . ASN A 1 111 ? 29.132 -7.973 35.464 1.00 53.28 111 ASN A CA 1
ATOM 960 C C . ASN A 1 111 ? 29.852 -8.938 34.527 1.00 53.28 111 ASN A C 1
ATOM 962 O O . ASN A 1 111 ? 30.665 -9.728 35.045 1.00 53.28 111 ASN A O 1
#

Secondary structure (DSSP, 8-state):
--S-----HHHHHHH-TTT--PPPTTS--HHHHH----PPP-TTS-TTTT-GGGPPP--HHHHHHH-TTT--PPPTTS--HHHHH----PPP-TTS-TTTT-HHHHHHH--

Foldseek 3Di:
DPDDDDDDPVVCCVVPVVVDDDDDPVDDDPVRVPDDDDDDDDPVDDPPCPPPVNDDDDDPVVCCVVPVVVDDDDDPVDDDPVRVPDDDDDDDDPVDDPCPVPPVVVVVVVD

Organism: Plutella xylostella (NCBI:txid51655)

Radius of gyration: 29.25 Å; chains: 1; bounding box: 55×36×74 Å

pLDDT: mean 87.25, std 6.08, range [53.28, 94.69]